Protein AF-A0A3D3JFL2-F1 (afdb_monomer)

Nearest PDB structures (foldseek):
  5o68-assembly2_F  TM=7.797E-01  e=2.000E-02  Pseudomonas sp. UK4
  4d65-assembly1_C  TM=6.257E-01  e=7.031E-01  Providencia stuartii
  5o79-assembly1_B  TM=5.802E-01  e=1.104E+00  Klebsiella pneumoniae
  6rd3-assembly1_B  TM=6.216E-01  e=1.492E+00  Klebsiella pneumoniae
  1nqf-assembly1_A  TM=4.470E-01  e=2.463E+00  Escherichia coli

Solvent-accessible surface area (backbone atoms only — not comparable to full-atom values): 8885 Å² total; per-residue (Å²): 112,51,79,48,65,64,92,67,90,72,72,37,68,49,95,89,46,98,61,68,61,40,44,34,42,32,46,67,51,77,50,78,49,75,49,98,85,34,37,36,43,37,42,34,44,33,41,38,47,45,37,67,31,76,34,89,87,81,46,81,38,55,28,39,31,34,42,39,40,37,38,36,45,33,40,45,65,97,50,41,35,39,36,42,35,43,39,40,36,44,40,76,42,59,44,68,82,51,92,92,54,64,51,58,21,40,25,51,24,36,31,34,40,34,38,40,41,37,37,58,76,55,100,53,37,26,43,35,40,36,42,32,39,46,80,43,65,35,75,51,80,81,46,79,47,74,48,74,52,75,44,70,66,73,84,83,73,96,81,75,90,130

Structure (mmCIF, N/CA/C/O backbone):
data_AF-A0A3D3JFL2-F1
#
_entry.id   AF-A0A3D3JFL2-F1
#
loop_
_atom_site.group_PDB
_atom_site.id
_atom_site.type_symbol
_atom_site.label_atom_id
_atom_site.label_alt_id
_atom_site.label_comp_id
_atom_site.label_asym_id
_atom_site.label_entity_id
_atom_site.label_seq_id
_atom_site.pdbx_PDB_ins_code
_atom_site.Cartn_x
_atom_site.Cartn_y
_atom_site.Cartn_z
_atom_site.occupancy
_atom_site.B_iso_or_equiv
_atom_site.auth_seq_id
_atom_site.auth_comp_id
_atom_site.auth_asym_id
_atom_site.auth_atom_id
_atom_site.pdbx_PDB_model_num
ATOM 1 N N . GLY A 1 1 ? -13.543 -11.259 -5.347 1.00 63.06 1 GLY A N 1
ATOM 2 C CA . GLY A 1 1 ? -13.642 -11.176 -3.881 1.00 63.06 1 GLY A CA 1
ATOM 3 C C . GLY A 1 1 ? -12.671 -12.153 -3.267 1.00 63.06 1 GLY A C 1
ATOM 4 O O . GLY A 1 1 ? -12.261 -13.081 -3.958 1.00 63.06 1 GLY A O 1
ATOM 5 N N . VAL A 1 2 ? -12.288 -11.930 -2.018 1.00 77.25 2 VAL A N 1
ATOM 6 C CA . VAL A 1 2 ? -11.384 -12.802 -1.256 1.00 77.25 2 VAL A CA 1
ATOM 7 C C . VAL A 1 2 ? -12.095 -13.223 0.028 1.00 77.25 2 VAL A C 1
ATOM 9 O O . VAL A 1 2 ? -12.811 -12.425 0.623 1.00 77.25 2 VAL A O 1
ATOM 12 N N . TYR A 1 3 ? -11.915 -14.476 0.433 1.00 81.56 3 TYR A N 1
ATOM 13 C CA . TYR A 1 3 ? -12.345 -15.001 1.726 1.00 81.56 3 TYR A CA 1
ATOM 14 C C . TYR A 1 3 ? -11.105 -15.523 2.448 1.00 81.56 3 TYR A C 1
ATOM 16 O O . TYR A 1 3 ? -10.322 -16.265 1.850 1.00 81.56 3 TYR A O 1
ATOM 24 N N . SER A 1 4 ? -10.918 -15.150 3.710 1.00 79.12 4 SER A N 1
ATOM 25 C CA . SER A 1 4 ? -9.818 -15.646 4.538 1.00 79.12 4 SER A CA 1
ATOM 26 C C . SER A 1 4 ? -10.327 -16.067 5.906 1.00 79.12 4 SER A C 1
ATOM 28 O O . SER A 1 4 ? -11.103 -15.341 6.520 1.00 79.12 4 SER A O 1
ATOM 30 N N . THR A 1 5 ? -9.845 -17.200 6.406 1.00 75.81 5 THR A N 1
ATOM 31 C CA . THR A 1 5 ? -10.156 -17.712 7.744 1.00 75.81 5 THR A CA 1
ATOM 32 C C . THR A 1 5 ? -8.878 -18.280 8.370 1.00 75.81 5 THR A C 1
ATOM 34 O O . THR A 1 5 ? -8.036 -18.807 7.631 1.00 75.81 5 THR A O 1
ATOM 37 N N . PRO A 1 6 ? -8.660 -18.125 9.686 1.00 75.56 6 PRO A N 1
ATOM 38 C CA . PRO A 1 6 ? -7.481 -18.672 10.349 1.00 75.56 6 PRO A CA 1
ATOM 39 C C . PRO A 1 6 ? -7.445 -20.206 10.254 1.00 75.56 6 PRO A C 1
ATOM 41 O O . PRO A 1 6 ? -8.452 -20.875 10.450 1.00 75.56 6 PRO A O 1
ATOM 44 N N . MET A 1 7 ? -6.263 -20.763 9.972 1.00 78.19 7 MET A N 1
ATOM 45 C CA . MET A 1 7 ? -6.001 -22.216 9.957 1.00 78.19 7 MET A CA 1
ATOM 46 C C . MET A 1 7 ? -5.173 -22.683 11.169 1.00 78.19 7 MET A C 1
ATOM 48 O O . MET A 1 7 ? -4.683 -23.808 11.193 1.00 78.19 7 MET A O 1
ATOM 52 N N . SER A 1 8 ? -4.948 -21.792 12.137 1.00 74.88 8 SER A N 1
ATOM 53 C CA . SER A 1 8 ? -4.096 -21.996 13.309 1.00 74.88 8 SER A CA 1
ATOM 54 C C . SER A 1 8 ? -4.736 -21.353 14.537 1.00 74.88 8 SER A C 1
ATOM 56 O O . SER A 1 8 ? -5.439 -20.347 14.413 1.00 74.88 8 SER A O 1
ATOM 58 N N . ASP A 1 9 ? -4.424 -21.904 15.707 1.00 66.50 9 ASP A N 1
ATOM 59 C CA . ASP A 1 9 ? -4.969 -21.510 17.009 1.00 66.50 9 ASP A CA 1
ATOM 60 C C . ASP A 1 9 ? -4.077 -20.497 17.753 1.00 66.50 9 ASP A C 1
ATOM 62 O O . ASP A 1 9 ? -4.154 -20.367 18.973 1.00 66.50 9 ASP A O 1
ATOM 66 N N . TYR A 1 10 ? -3.182 -19.789 17.051 1.00 65.31 10 TYR A N 1
ATOM 67 C CA . TYR A 1 10 ? -2.362 -18.756 17.692 1.00 65.31 10 TYR A CA 1
ATOM 68 C C . TYR A 1 10 ? -3.223 -17.537 18.069 1.00 65.31 10 TYR A C 1
ATOM 70 O O . TYR A 1 10 ? -4.021 -17.072 17.258 1.00 65.31 10 TYR A O 1
ATOM 78 N N . VAL A 1 11 ? -2.997 -16.984 19.264 1.00 62.34 11 VAL A N 1
ATOM 79 C CA . VAL A 1 11 ? -3.815 -15.895 19.810 1.00 62.34 11 VAL A CA 1
ATOM 80 C C . VAL A 1 11 ? -3.230 -14.508 19.480 1.00 62.34 11 VAL A C 1
ATOM 82 O O . VAL A 1 11 ? -2.071 -14.227 19.812 1.00 62.34 11 VAL A O 1
ATOM 85 N N . PRO A 1 12 ? -3.994 -13.600 18.839 1.00 63.72 12 PRO A N 1
ATOM 86 C CA . PRO A 1 12 ? -3.544 -12.271 18.432 1.00 63.72 12 PRO A CA 1
ATOM 87 C C . PRO A 1 12 ? -3.652 -11.252 19.582 1.00 63.72 12 PRO A C 1
ATOM 89 O O . PRO A 1 12 ? -4.351 -10.253 19.455 1.00 63.72 12 PRO A O 1
ATOM 92 N N . ASP A 1 13 ? -2.966 -11.465 20.709 1.00 60.56 13 ASP A N 1
ATOM 93 C CA . ASP A 1 13 ? -3.078 -10.548 21.869 1.00 60.56 13 ASP A CA 1
ATOM 94 C C . ASP A 1 13 ? -2.141 -9.322 21.783 1.00 60.56 13 ASP A C 1
ATOM 96 O O . ASP A 1 13 ? -2.201 -8.411 22.609 1.00 60.56 13 ASP A O 1
ATOM 100 N N . LEU A 1 14 ? -1.256 -9.258 20.777 1.00 64.94 14 LEU A N 1
ATOM 101 C CA . LEU A 1 14 ? -0.267 -8.183 20.641 1.00 64.94 14 LEU A CA 1
ATOM 102 C C . LEU A 1 14 ? -0.192 -7.598 19.217 1.00 64.94 14 LEU A C 1
ATOM 104 O O . LEU A 1 14 ? -0.384 -8.322 18.237 1.00 64.94 14 LEU A O 1
ATOM 108 N N . PRO A 1 15 ? 0.208 -6.314 19.073 1.00 58.78 15 PRO A N 1
ATOM 109 C CA . PRO A 1 15 ? 0.463 -5.688 17.769 1.00 58.78 15 PRO A CA 1
ATOM 110 C C . PRO A 1 15 ? 1.575 -6.356 16.942 1.00 58.78 15 PRO A C 1
ATOM 112 O O . PRO A 1 15 ? 1.714 -6.069 15.757 1.00 58.78 15 PRO A O 1
ATOM 115 N N . VAL A 1 16 ? 2.392 -7.217 17.559 1.00 65.12 16 VAL A N 1
ATOM 116 C CA . VAL A 1 16 ? 3.511 -7.931 16.917 1.00 65.12 16 VAL A CA 1
ATOM 117 C C . VAL A 1 16 ? 3.078 -9.346 16.544 1.00 65.12 16 VAL A C 1
ATOM 119 O O . VAL A 1 16 ? 3.676 -10.336 16.958 1.00 65.12 16 VAL A O 1
ATOM 122 N N . THR A 1 17 ? 1.986 -9.454 15.798 1.00 65.50 17 THR A N 1
ATOM 123 C CA . THR A 1 17 ? 1.448 -10.742 15.370 1.00 65.50 17 THR A CA 1
ATOM 124 C C . THR A 1 17 ? 1.291 -10.783 13.848 1.00 65.50 17 THR A C 1
ATOM 126 O O . THR A 1 17 ? 1.137 -9.751 13.199 1.00 65.50 17 THR A O 1
ATOM 129 N N . ILE A 1 18 ? 1.445 -11.971 13.247 1.00 61.44 18 ILE A N 1
ATOM 130 C CA . ILE A 1 18 ? 1.550 -12.138 11.778 1.00 61.44 18 ILE A CA 1
ATOM 131 C C . ILE A 1 18 ? 0.168 -12.030 11.098 1.00 61.44 18 ILE A C 1
ATOM 133 O O . ILE A 1 18 ? 0.074 -11.827 9.889 1.00 61.44 18 ILE A O 1
ATOM 137 N N . GLY A 1 19 ? -0.914 -12.118 11.874 1.00 63.28 19 GLY A N 1
ATOM 138 C CA . GLY A 1 19 ? -2.287 -11.928 11.419 1.00 63.28 19 GLY A CA 1
ATOM 139 C C . GLY A 1 19 ? -3.165 -11.373 12.537 1.00 63.28 19 GLY A C 1
ATOM 140 O O . GLY A 1 19 ? -2.672 -10.991 13.588 1.00 63.28 19 GLY A O 1
ATOM 141 N N . HIS A 1 20 ? -4.476 -11.298 12.315 1.00 66.44 20 HIS A N 1
ATOM 142 C CA . HIS A 1 20 ? -5.428 -10.869 13.352 1.00 66.44 20 HIS A CA 1
ATOM 143 C C . HIS A 1 20 ? -6.338 -12.018 13.832 1.00 66.44 20 HIS A C 1
ATOM 145 O O . HIS A 1 20 ? -7.248 -11.769 14.606 1.00 66.44 20 HIS A O 1
ATOM 151 N N . GLN A 1 21 ? -6.132 -13.256 13.350 1.00 73.56 21 GLN A N 1
ATOM 152 C CA . GLN A 1 21 ? -7.008 -14.425 13.581 1.00 73.56 21 GLN A CA 1
ATOM 153 C C . GLN A 1 21 ? -8.495 -14.179 13.236 1.00 73.56 21 GLN A C 1
ATOM 155 O O . GLN A 1 21 ? -9.391 -14.852 13.731 1.00 73.56 21 GLN A O 1
ATOM 160 N N . VAL A 1 22 ? -8.766 -13.222 12.346 1.00 73.62 22 VAL A N 1
ATOM 161 C CA . VAL A 1 22 ? -10.123 -12.841 11.940 1.00 73.62 22 VAL A CA 1
ATOM 162 C C . VAL A 1 22 ? -10.537 -13.611 10.689 1.00 73.62 22 VAL A C 1
ATOM 164 O O . VAL A 1 22 ? -9.765 -13.705 9.731 1.00 73.62 22 VAL A O 1
ATOM 167 N N . THR A 1 23 ? -11.784 -14.087 10.654 1.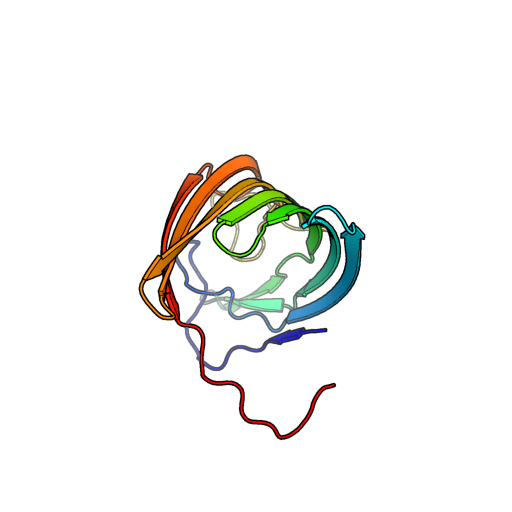00 80.94 23 THR A N 1
ATOM 168 C CA . THR A 1 23 ? -12.428 -14.435 9.380 1.00 80.94 23 THR A CA 1
ATOM 169 C C . THR A 1 23 ? -12.866 -13.152 8.678 1.00 80.94 23 THR A C 1
ATOM 171 O O . THR A 1 23 ? -13.603 -12.348 9.251 1.00 80.94 23 THR A O 1
ATOM 174 N N . ALA A 1 24 ? -12.399 -12.947 7.449 1.00 82.62 24 ALA A N 1
ATOM 175 C CA . ALA A 1 24 ? -12.623 -11.723 6.692 1.00 82.62 24 ALA A CA 1
ATOM 176 C C . ALA A 1 24 ? -13.110 -12.014 5.270 1.00 82.62 24 ALA A C 1
ATOM 178 O O . ALA A 1 24 ? -12.735 -13.014 4.649 1.00 82.62 24 ALA A O 1
ATOM 179 N N . VAL A 1 25 ? -13.934 -11.105 4.756 1.00 84.56 25 VAL A N 1
ATOM 180 C CA . VAL A 1 25 ? -14.457 -11.122 3.389 1.00 84.56 25 VAL A CA 1
ATOM 181 C C . VAL A 1 25 ? -14.128 -9.799 2.729 1.00 84.56 25 VAL A C 1
ATOM 183 O O . VAL A 1 25 ? -14.411 -8.734 3.271 1.00 84.56 25 VAL A O 1
ATOM 186 N N . GLU A 1 26 ? -13.561 -9.863 1.533 1.00 89.31 26 GLU A N 1
ATOM 187 C CA . GLU A 1 26 ? -13.192 -8.686 0.767 1.00 89.31 26 GLU A CA 1
ATOM 188 C C . GLU A 1 26 ? -13.905 -8.640 -0.586 1.00 89.31 26 GLU A C 1
ATOM 190 O O . GLU A 1 26 ? -13.826 -9.572 -1.398 1.00 89.31 26 GLU A O 1
ATOM 195 N N . GLY A 1 27 ? -14.556 -7.514 -0.865 1.00 90.12 27 GLY A N 1
ATOM 196 C CA . GLY A 1 27 ? -15.054 -7.149 -2.188 1.00 90.12 27 GLY A CA 1
ATOM 197 C C . GLY A 1 27 ? -14.224 -6.006 -2.765 1.00 90.12 27 GLY A C 1
ATOM 198 O O . GLY A 1 27 ? -14.005 -5.014 -2.080 1.00 90.12 27 GLY A O 1
ATOM 199 N N . ARG A 1 28 ? -13.781 -6.116 -4.024 1.00 94.56 28 ARG A N 1
ATOM 200 C CA . ARG A 1 28 ? -13.025 -5.055 -4.710 1.00 94.56 28 ARG A CA 1
ATOM 201 C C . ARG A 1 28 ? -13.451 -4.893 -6.162 1.00 94.56 28 ARG A C 1
ATOM 203 O O . ARG A 1 28 ? -13.754 -5.881 -6.831 1.00 94.56 28 ARG A O 1
ATOM 210 N N . VAL A 1 29 ? -13.420 -3.653 -6.634 1.00 93.88 29 VAL A N 1
ATOM 211 C CA . VAL A 1 29 ? -13.598 -3.264 -8.036 1.00 93.88 29 VAL A CA 1
ATOM 212 C C . VAL A 1 29 ? -12.286 -2.674 -8.531 1.00 93.88 29 VAL A C 1
ATOM 214 O O . VAL A 1 29 ? -11.672 -1.872 -7.829 1.00 93.88 29 VAL A O 1
ATOM 217 N N . LEU A 1 30 ? -11.865 -3.073 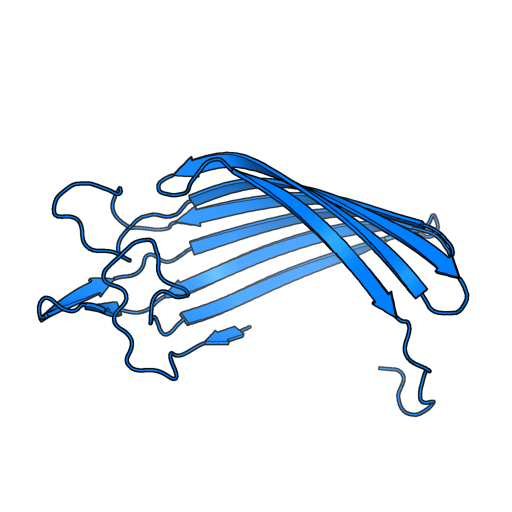-9.731 1.00 96.19 30 LEU A N 1
ATOM 218 C CA . LEU A 1 30 ? -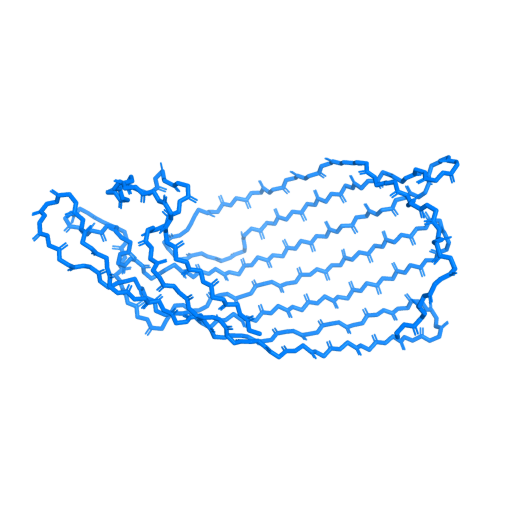10.631 -2.619 -10.364 1.00 96.19 30 LEU A CA 1
ATOM 219 C C . LEU A 1 30 ? -10.929 -2.088 -11.763 1.00 96.19 30 LEU A C 1
ATOM 221 O O . LEU A 1 30 ? -11.628 -2.726 -12.548 1.00 96.19 30 LEU A O 1
ATOM 225 N N . LEU A 1 31 ? -10.362 -0.927 -12.066 1.00 96.75 31 LEU A N 1
ATOM 226 C CA . LEU A 1 31 ? -10.352 -0.311 -13.382 1.00 96.75 31 LEU A CA 1
ATOM 227 C C . LEU A 1 31 ? -8.904 -0.215 -13.851 1.00 96.75 31 LEU A C 1
ATOM 229 O O . LEU A 1 31 ? -8.039 0.257 -13.112 1.00 96.75 31 LEU A O 1
ATOM 233 N N . HIS A 1 32 ? -8.647 -0.658 -15.078 1.00 97.38 32 HIS A N 1
ATOM 234 C CA . HIS A 1 32 ? -7.327 -0.624 -15.690 1.00 97.38 32 HIS A CA 1
ATOM 235 C C . HIS A 1 32 ? -7.433 -0.077 -17.107 1.00 97.38 32 HIS A C 1
ATOM 237 O O . HIS A 1 32 ? -8.246 -0.546 -17.903 1.00 97.38 32 HIS A O 1
ATOM 243 N N . TYR A 1 33 ? -6.613 0.920 -17.409 1.00 97.31 33 TYR A N 1
ATOM 244 C CA . TYR A 1 33 ? -6.550 1.553 -18.714 1.00 97.31 33 TYR A CA 1
ATOM 245 C C . TYR A 1 33 ? -5.104 1.588 -19.192 1.00 97.31 33 TYR A C 1
ATOM 247 O O . TYR A 1 33 ? -4.222 2.007 -18.446 1.00 97.31 33 TYR A O 1
ATOM 255 N N . VAL A 1 34 ? -4.874 1.165 -20.433 1.00 97.00 34 VAL A N 1
ATOM 256 C CA . VAL A 1 34 ? -3.550 1.113 -21.062 1.00 97.00 34 VAL A CA 1
ATOM 257 C C . VAL A 1 34 ? -3.582 1.948 -22.330 1.00 97.00 34 VAL A C 1
ATOM 259 O O . VAL A 1 34 ? -4.508 1.838 -23.134 1.00 97.00 34 VAL A O 1
ATOM 262 N N . THR A 1 35 ? -2.569 2.784 -22.515 1.00 95.75 35 THR A N 1
ATOM 263 C CA . THR A 1 35 ? -2.373 3.555 -23.738 1.00 95.75 35 THR A CA 1
ATOM 264 C C . THR A 1 35 ? -1.465 2.803 -24.702 1.00 95.75 35 THR A C 1
ATOM 266 O O . THR A 1 35 ? -0.623 1.995 -24.314 1.00 95.75 35 THR A O 1
ATOM 269 N N . THR A 1 36 ? -1.557 3.140 -25.986 1.00 94.12 36 THR A N 1
ATOM 270 C CA . THR A 1 36 ? -0.629 2.639 -27.011 1.00 94.12 36 THR A CA 1
ATOM 271 C C . THR A 1 36 ? 0.817 3.098 -26.797 1.00 94.12 36 THR A C 1
ATOM 273 O O . THR A 1 36 ? 1.733 2.497 -27.345 1.00 94.12 36 THR A O 1
ATOM 276 N N . SER A 1 37 ? 1.039 4.141 -25.992 1.00 93.12 37 SER A N 1
ATOM 277 C CA . SER A 1 37 ? 2.362 4.675 -25.644 1.00 93.12 37 SER A CA 1
ATOM 278 C C . SER A 1 37 ? 3.047 3.956 -24.471 1.00 93.12 37 SER A C 1
ATOM 280 O O . SER A 1 37 ? 4.091 4.416 -24.008 1.00 93.12 37 SER A O 1
ATOM 282 N N . GLY A 1 38 ? 2.465 2.861 -23.969 1.00 92.75 38 GLY A N 1
ATOM 283 C CA . GLY A 1 38 ? 3.023 2.063 -22.871 1.00 92.75 38 GLY A CA 1
ATOM 284 C C . GLY A 1 38 ? 2.681 2.579 -21.471 1.00 92.75 38 GLY A C 1
ATOM 285 O O . GLY A 1 38 ? 3.124 2.000 -20.482 1.00 92.75 38 GLY A O 1
ATOM 286 N N . TRP A 1 39 ? 1.881 3.645 -21.357 1.00 97.75 39 TRP A N 1
ATOM 287 C CA . TRP A 1 39 ? 1.364 4.098 -20.066 1.00 97.75 39 TRP A CA 1
ATOM 288 C C . TRP A 1 39 ? 0.173 3.248 -19.640 1.00 97.75 39 TRP A C 1
ATOM 290 O O . TRP A 1 39 ? -0.656 2.852 -20.456 1.00 97.75 39 TRP A O 1
ATOM 300 N N . SER A 1 40 ? 0.044 3.020 -18.340 1.00 97.81 40 SER A N 1
ATOM 301 C CA . SER A 1 40 ? -1.138 2.413 -17.753 1.00 97.81 40 SER A CA 1
ATOM 302 C C . SER A 1 40 ? -1.558 3.121 -16.475 1.00 97.81 40 SER A C 1
ATOM 304 O O . SER A 1 40 ? -0.737 3.577 -15.679 1.00 97.81 40 SER A O 1
ATOM 306 N N . PHE A 1 41 ? -2.865 3.201 -16.278 1.00 98.19 41 PHE A N 1
ATOM 307 C CA . PHE A 1 41 ? -3.494 3.783 -15.106 1.00 98.19 41 PHE A CA 1
ATOM 308 C C . PHE A 1 41 ? -4.413 2.737 -14.502 1.00 98.19 41 PHE A C 1
ATOM 310 O O . PHE A 1 41 ? -5.226 2.124 -15.193 1.00 98.19 41 PHE A O 1
ATOM 317 N N . THR A 1 42 ? -4.258 2.502 -13.207 1.00 98.25 42 THR A N 1
ATOM 318 C CA . THR A 1 42 ? -5.057 1.531 -12.467 1.00 98.25 42 THR A CA 1
ATOM 319 C C . THR A 1 42 ? -5.660 2.209 -11.256 1.00 98.25 42 THR A C 1
ATOM 321 O O . THR A 1 42 ? -4.964 2.920 -10.535 1.00 98.25 42 THR A O 1
ATOM 324 N N . GLY A 1 43 ? -6.942 1.972 -11.026 1.00 97.62 43 GLY A N 1
ATOM 325 C CA . GLY A 1 43 ? -7.635 2.353 -9.806 1.00 97.62 43 GLY A CA 1
ATOM 326 C C . GLY A 1 43 ? -8.371 1.147 -9.249 1.00 97.62 43 GLY A C 1
ATOM 327 O O . GLY A 1 43 ? -8.966 0.377 -9.999 1.00 97.62 43 GLY A O 1
ATOM 328 N N . GLN A 1 44 ? -8.329 0.976 -7.939 1.00 96.62 44 GLN A N 1
ATOM 329 C CA . GLN A 1 44 ? -9.037 -0.068 -7.225 1.00 96.62 44 GLN A CA 1
ATOM 330 C C . GLN A 1 44 ? -9.680 0.527 -5.973 1.00 96.62 44 GLN A C 1
ATOM 332 O O . GLN A 1 44 ? -9.056 1.301 -5.251 1.00 96.62 44 GLN A O 1
ATOM 337 N N . GLY A 1 45 ? -10.922 0.139 -5.711 1.00 96.31 45 GLY A N 1
ATOM 338 C CA . GLY A 1 45 ? -11.616 0.411 -4.458 1.00 96.31 45 GLY A CA 1
ATOM 339 C C . GLY A 1 45 ? -12.178 -0.885 -3.892 1.00 96.31 45 GLY A C 1
ATOM 340 O O . GLY A 1 45 ? -12.668 -1.725 -4.652 1.00 96.31 45 GLY A O 1
ATOM 341 N N . GLY A 1 46 ? -12.099 -1.070 -2.580 1.00 95.06 46 GLY A N 1
ATOM 342 C CA . GLY A 1 46 ? -12.585 -2.277 -1.926 1.00 95.06 46 GLY A CA 1
ATOM 343 C C . GLY A 1 46 ? -13.105 -2.052 -0.515 1.00 95.06 46 GLY A C 1
ATOM 344 O O . GLY A 1 46 ? -12.809 -1.047 0.128 1.00 95.06 46 GLY A O 1
ATOM 345 N N . TYR A 1 47 ? -13.894 -3.018 -0.058 1.00 94.12 47 TYR A N 1
ATOM 346 C CA . TYR A 1 47 ? -14.402 -3.127 1.301 1.00 94.12 47 TYR A CA 1
ATOM 347 C C . TYR A 1 47 ? -13.956 -4.462 1.889 1.00 94.12 47 TYR A C 1
ATOM 349 O O . TYR A 1 47 ? -14.207 -5.517 1.298 1.00 94.12 47 TYR A O 1
ATOM 357 N N . LEU A 1 48 ? -13.314 -4.405 3.050 1.00 91.31 48 LEU A N 1
ATOM 358 C CA . LEU A 1 48 ? -12.904 -5.550 3.846 1.00 91.31 48 LEU A CA 1
ATOM 359 C C . LEU A 1 48 ? -13.799 -5.623 5.085 1.00 91.31 48 LEU A C 1
ATOM 361 O O . LEU A 1 48 ? -13.628 -4.840 6.021 1.00 91.31 48 LEU A O 1
ATOM 365 N N . GLY A 1 49 ? -14.731 -6.573 5.072 1.00 88.12 49 GLY A N 1
ATOM 366 C CA . GLY A 1 49 ? -15.535 -6.943 6.230 1.00 88.12 49 GLY A CA 1
ATOM 367 C C . GLY A 1 49 ? -14.766 -7.920 7.111 1.00 88.12 49 GLY A C 1
ATOM 368 O O . GLY A 1 49 ? -14.225 -8.913 6.613 1.00 88.12 49 GLY A O 1
ATOM 369 N N . ARG A 1 50 ? -14.690 -7.646 8.408 1.00 85.31 50 ARG A N 1
ATOM 370 C CA . ARG A 1 50 ? -13.926 -8.404 9.397 1.00 85.31 50 ARG A CA 1
ATOM 371 C C . ARG A 1 50 ? -14.845 -8.820 10.543 1.00 85.31 50 ARG A C 1
ATOM 373 O O . ARG A 1 50 ? -15.635 -8.031 11.043 1.00 85.31 50 ARG A O 1
ATOM 380 N N . GLY A 1 51 ? -14.767 -10.094 10.920 1.00 77.50 51 GLY A N 1
ATOM 381 C CA . GLY A 1 51 ? -15.544 -10.643 12.029 1.00 77.50 51 GLY A CA 1
ATOM 382 C C . GLY A 1 51 ? -14.930 -10.393 13.409 1.00 77.50 51 GLY A C 1
ATOM 383 O O . GLY A 1 51 ? -13.824 -9.865 13.551 1.00 77.50 51 GLY A O 1
ATOM 384 N N . THR A 1 52 ? -15.661 -10.841 14.423 1.00 79.94 52 THR A N 1
ATOM 385 C CA . THR A 1 52 ? -15.254 -10.863 15.831 1.00 79.94 52 THR A CA 1
ATOM 386 C C . THR A 1 52 ? -14.218 -11.959 16.097 1.00 79.94 52 THR A C 1
ATOM 388 O O . THR A 1 52 ? -14.281 -13.038 15.503 1.00 79.94 52 THR A O 1
ATOM 391 N N . VAL A 1 53 ? -13.270 -11.694 16.998 1.00 71.94 53 VAL A N 1
ATOM 392 C CA . VAL A 1 53 ? -12.248 -12.653 17.445 1.00 71.94 53 VAL A CA 1
ATOM 393 C C . VAL A 1 53 ? -12.214 -12.709 18.964 1.00 71.94 53 VAL A C 1
ATOM 395 O O . VAL A 1 53 ? -12.212 -11.672 19.624 1.00 71.94 53 VAL A O 1
ATOM 398 N N . THR A 1 54 ? -12.143 -13.917 19.515 1.00 71.00 54 THR A N 1
ATOM 399 C CA . THR A 1 54 ? -11.933 -14.134 20.948 1.00 71.00 54 THR A CA 1
ATOM 400 C C . THR A 1 54 ? -10.440 -14.041 21.267 1.00 71.00 54 THR A C 1
ATOM 402 O O . THR A 1 54 ? -9.634 -14.773 20.695 1.00 71.00 54 THR A O 1
ATOM 405 N N . VAL A 1 55 ? -10.058 -13.138 22.173 1.00 68.75 55 VAL A N 1
ATOM 406 C CA . VAL A 1 55 ? -8.659 -12.954 22.611 1.00 68.75 55 VAL A CA 1
ATOM 407 C C . VAL A 1 55 ? -8.370 -13.703 23.918 1.00 68.75 55 VAL A C 1
ATOM 409 O O . VAL A 1 55 ? -9.295 -14.066 24.645 1.00 68.75 55 V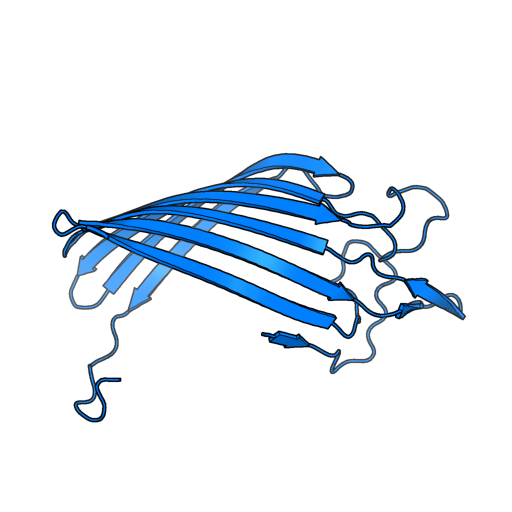AL A O 1
ATOM 412 N N . ASP A 1 56 ? -7.086 -13.878 24.261 1.00 57.34 56 ASP A N 1
ATOM 413 C CA . ASP A 1 56 ? -6.576 -14.720 25.372 1.00 57.34 56 ASP A CA 1
ATOM 414 C C . ASP A 1 56 ? -7.194 -14.419 26.751 1.00 57.34 56 ASP A C 1
ATOM 416 O O . ASP A 1 56 ? -7.175 -15.242 27.664 1.00 57.34 56 ASP A O 1
ATOM 420 N N . ARG A 1 57 ? -7.780 -13.231 26.918 1.00 61.47 57 ARG A N 1
ATOM 421 C CA . ARG A 1 57 ? -8.442 -12.803 28.158 1.00 61.47 57 ARG A CA 1
ATOM 422 C C . ARG A 1 57 ? -9.897 -13.274 28.278 1.00 61.47 57 ARG A C 1
ATOM 424 O O . ARG A 1 57 ? -10.554 -12.908 29.248 1.00 61.47 57 ARG A O 1
ATOM 431 N N . GLY A 1 58 ? -10.394 -14.064 27.322 1.00 65.25 58 GLY A N 1
ATOM 432 C CA . GLY A 1 58 ? -11.755 -14.610 27.313 1.00 65.25 58 GLY A CA 1
ATOM 433 C C . GLY A 1 58 ? -12.833 -13.605 26.901 1.00 65.25 58 GLY A C 1
ATOM 434 O O . GLY A 1 58 ? -13.995 -13.785 27.253 1.00 65.25 58 GLY A O 1
ATOM 435 N N . PHE A 1 59 ? -12.451 -12.540 26.189 1.00 68.94 59 PHE A N 1
ATOM 436 C CA . PHE A 1 59 ? -13.374 -11.528 25.677 1.00 68.94 59 PHE A CA 1
ATOM 437 C C . PHE A 1 59 ? -13.385 -11.531 24.151 1.00 68.94 59 PHE A C 1
ATOM 439 O O . PHE A 1 59 ? -12.354 -11.751 23.514 1.00 68.94 59 PHE A O 1
ATOM 446 N N . ASP A 1 60 ? -14.550 -11.229 23.591 1.00 78.44 60 ASP A N 1
ATOM 447 C CA . ASP A 1 60 ? -14.745 -11.052 22.160 1.00 78.44 60 ASP A CA 1
ATOM 448 C C . ASP A 1 60 ? -14.420 -9.616 21.747 1.00 78.44 60 ASP A C 1
ATOM 450 O O . ASP A 1 60 ? -14.810 -8.647 22.406 1.00 78.44 60 ASP A O 1
ATOM 454 N N . VAL A 1 61 ? -13.669 -9.483 20.657 1.00 79.25 61 VAL A N 1
ATOM 455 C CA . VAL A 1 61 ? -13.170 -8.211 20.147 1.00 79.25 61 VAL A CA 1
ATOM 456 C C . VAL A 1 61 ? -13.485 -8.099 18.662 1.00 79.25 61 VAL A C 1
ATOM 458 O O . VAL A 1 61 ? -13.064 -8.931 17.857 1.00 79.25 61 VAL A O 1
ATOM 461 N N . ASP A 1 62 ? -14.188 -7.033 18.287 1.00 83.56 62 ASP A N 1
ATOM 462 C CA . ASP A 1 62 ? -14.491 -6.744 16.888 1.00 83.56 62 ASP A CA 1
ATOM 463 C C . ASP A 1 62 ? -13.293 -6.099 16.194 1.00 83.56 62 ASP A C 1
ATOM 465 O O . ASP A 1 62 ? -12.833 -5.016 16.573 1.00 83.56 62 ASP A O 1
ATOM 469 N N . ALA A 1 63 ? -12.800 -6.753 15.143 1.00 85.00 63 ALA A N 1
ATOM 470 C CA . ALA A 1 63 ? -11.832 -6.154 14.242 1.00 85.00 63 ALA A CA 1
ATOM 471 C C . ALA A 1 63 ? -12.557 -5.172 13.303 1.00 85.00 63 ALA A C 1
ATOM 473 O O . ALA A 1 63 ? -13.472 -5.586 12.599 1.00 85.00 63 ALA A O 1
ATOM 474 N N . PRO A 1 64 ? -12.161 -3.888 13.231 1.00 88.75 64 PRO A N 1
ATOM 475 C CA . PRO A 1 64 ? -12.912 -2.897 12.460 1.00 88.75 64 PRO A CA 1
ATOM 476 C C . PRO A 1 64 ? -12.986 -3.203 10.970 1.00 88.75 64 PRO A C 1
ATOM 478 O O . PRO A 1 64 ? -11.973 -3.549 10.377 1.00 88.75 64 PRO A O 1
ATOM 481 N N . ASP A 1 65 ? -14.105 -2.958 10.307 1.00 92.75 65 ASP A N 1
ATOM 482 C CA . ASP A 1 65 ? -14.140 -3.024 8.842 1.00 92.75 65 ASP A CA 1
ATOM 483 C C . ASP A 1 65 ? -13.262 -1.932 8.209 1.00 92.75 65 ASP A C 1
ATOM 485 O O . ASP A 1 65 ? -12.932 -0.921 8.843 1.00 92.75 65 ASP A O 1
ATOM 489 N N . GLN A 1 66 ? -12.849 -2.128 6.956 1.00 93.50 66 GLN A N 1
ATOM 490 C CA . GLN A 1 66 ? -11.990 -1.181 6.241 1.00 93.50 66 GLN A CA 1
ATOM 491 C C . GLN A 1 66 ? -12.497 -0.907 4.82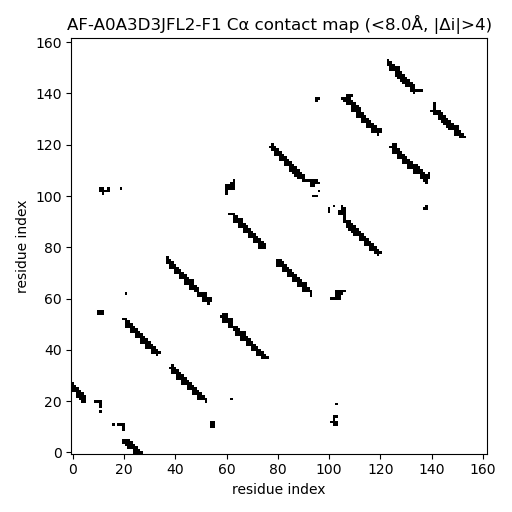8 1.00 93.50 66 GLN A C 1
ATOM 493 O O . GLN A 1 66 ? -12.888 -1.818 4.103 1.00 93.50 66 GLN A O 1
ATOM 498 N N . VAL A 1 67 ? -12.418 0.357 4.421 1.00 96.38 67 VAL A N 1
ATOM 499 C CA . VAL A 1 67 ? -12.497 0.762 3.016 1.00 96.38 67 VAL A CA 1
ATOM 500 C C . VAL A 1 67 ? -11.084 1.055 2.540 1.00 96.38 67 VAL A C 1
ATOM 502 O O . VAL A 1 67 ? -10.347 1.797 3.188 1.00 96.38 67 VAL A O 1
ATOM 505 N N . GLU A 1 68 ? -10.710 0.483 1.405 1.00 96.44 68 GLU A N 1
ATOM 506 C CA . GLU A 1 68 ? -9.416 0.704 0.774 1.00 96.44 68 GLU A CA 1
ATOM 507 C C . GLU A 1 68 ? -9.596 1.343 -0.599 1.00 96.44 68 GLU A C 1
ATOM 509 O O . GLU A 1 68 ? -10.438 0.933 -1.399 1.00 96.44 68 GLU A O 1
ATOM 514 N N . PHE A 1 69 ? -8.743 2.319 -0.881 1.00 97.00 69 PHE A N 1
ATOM 515 C CA . PHE A 1 69 ? -8.535 2.874 -2.202 1.00 97.00 69 PHE A CA 1
ATOM 516 C C . PHE A 1 69 ? -7.067 2.725 -2.595 1.00 97.00 69 PHE A C 1
ATOM 518 O O . PHE A 1 69 ? -6.164 3.019 -1.810 1.00 97.00 69 PHE A O 1
ATOM 525 N N . TRP A 1 70 ? -6.823 2.292 -3.825 1.00 97.38 70 TRP A N 1
ATOM 526 C CA . TRP A 1 70 ? -5.486 2.137 -4.372 1.00 97.38 70 TRP A CA 1
ATOM 527 C C . TRP A 1 70 ? -5.447 2.615 -5.816 1.00 97.38 70 TRP A C 1
ATOM 529 O O . TRP A 1 70 ? -6.285 2.239 -6.631 1.00 97.38 70 TRP A O 1
ATOM 539 N N . THR A 1 71 ? -4.455 3.426 -6.158 1.00 98.19 71 THR A N 1
ATOM 540 C CA . THR A 1 71 ? -4.240 3.893 -7.531 1.00 98.19 71 THR A CA 1
ATOM 541 C C . THR A 1 71 ? -2.792 3.765 -7.926 1.00 98.19 71 THR A C 1
ATOM 543 O O . THR A 1 71 ? -1.908 3.947 -7.093 1.00 98.19 71 THR A O 1
ATOM 546 N N . LYS A 1 72 ? -2.553 3.527 -9.212 1.00 98.31 72 LYS A N 1
ATOM 547 C CA . LYS A 1 72 ? -1.223 3.399 -9.791 1.00 98.31 72 LYS A CA 1
ATOM 548 C C . LYS A 1 72 ? -1.176 4.010 -11.180 1.00 98.31 72 LYS A C 1
ATOM 550 O O . LYS A 1 72 ? -2.031 3.711 -12.011 1.00 98.31 72 LYS A O 1
ATOM 555 N N . ALA A 1 73 ? -0.143 4.798 -11.434 1.00 98.50 73 ALA A N 1
ATOM 556 C CA . ALA A 1 73 ? 0.286 5.155 -12.777 1.00 98.50 73 ALA A CA 1
ATOM 557 C C . ALA A 1 73 ? 1.589 4.412 -13.063 1.00 98.50 73 ALA A C 1
ATOM 559 O O . ALA A 1 73 ? 2.502 4.420 -12.238 1.00 98.50 73 ALA A O 1
ATOM 560 N N . ALA A 1 74 ? 1.661 3.751 -14.208 1.00 98.12 74 ALA A N 1
ATOM 561 C CA . ALA A 1 74 ? 2.826 2.992 -14.615 1.00 98.12 74 ALA A CA 1
ATOM 562 C C . ALA A 1 74 ? 3.161 3.260 -16.077 1.00 98.12 74 ALA A C 1
ATOM 564 O O . ALA A 1 74 ? 2.295 3.621 -16.872 1.00 98.12 74 ALA A O 1
ATOM 565 N N . TRP A 1 75 ? 4.415 3.047 -16.429 1.00 98.31 75 TRP A N 1
ATOM 566 C CA . TRP A 1 75 ? 4.895 3.058 -17.799 1.00 98.31 75 TRP A CA 1
ATOM 567 C C . TRP A 1 75 ? 5.864 1.899 -17.988 1.00 98.31 75 TRP A C 1
ATOM 569 O O . TRP A 1 75 ? 6.616 1.572 -17.068 1.00 98.31 75 TRP A O 1
ATOM 579 N N . GLY A 1 76 ? 5.866 1.283 -19.163 1.00 96.06 76 GLY A N 1
ATOM 580 C CA . GLY A 1 76 ? 6.888 0.304 -19.495 1.00 96.06 76 GLY A CA 1
ATOM 581 C C . GLY A 1 76 ? 7.017 0.018 -20.982 1.00 96.06 76 GLY A C 1
ATOM 582 O O . GLY A 1 76 ? 6.117 0.302 -21.774 1.00 96.06 76 GLY A O 1
ATOM 583 N N . ASP A 1 77 ? 8.154 -0.570 -21.323 1.00 93.75 77 ASP A N 1
ATOM 584 C CA . ASP A 1 77 ? 8.519 -1.091 -22.633 1.00 93.75 77 ASP A CA 1
ATOM 585 C C . ASP A 1 77 ? 9.114 -2.512 -22.496 1.00 93.75 77 ASP A C 1
ATOM 587 O O . ASP A 1 77 ? 8.820 -3.228 -21.534 1.00 93.75 77 ASP A O 1
ATOM 591 N N . SER A 1 78 ? 9.896 -2.969 -23.480 1.00 88.88 78 SER A N 1
ATOM 592 C CA . SER A 1 78 ? 10.517 -4.300 -23.444 1.00 88.88 78 SER A CA 1
ATOM 593 C C . SER A 1 78 ? 11.567 -4.466 -22.344 1.00 88.88 78 SER A C 1
ATOM 595 O O . SER A 1 78 ? 11.788 -5.590 -21.886 1.00 88.88 78 SER A O 1
ATOM 597 N N . ASP A 1 79 ? 12.198 -3.370 -21.923 1.00 92.19 79 ASP A N 1
ATOM 598 C CA . ASP A 1 79 ? 13.392 -3.368 -21.082 1.00 92.19 79 ASP A CA 1
ATOM 599 C C . ASP A 1 79 ? 13.119 -2.775 -19.698 1.00 92.19 79 ASP A C 1
ATOM 601 O O . ASP A 1 79 ? 13.748 -3.174 -18.713 1.00 92.19 79 ASP A O 1
ATOM 605 N N . TRP A 1 80 ? 12.177 -1.840 -19.608 1.00 95.50 80 TRP A N 1
ATOM 606 C CA . TRP A 1 80 ? 11.866 -1.087 -18.405 1.00 95.50 80 TRP A CA 1
ATOM 607 C C . TRP A 1 80 ? 10.389 -1.147 -18.063 1.00 95.50 80 TRP A C 1
ATOM 609 O O . TRP A 1 80 ? 9.513 -1.090 -18.916 1.00 95.50 80 TRP A O 1
ATOM 619 N N . TYR A 1 81 ? 10.111 -1.175 -16.769 1.00 97.31 81 TYR A N 1
ATOM 620 C CA . TYR A 1 81 ? 8.801 -0.870 -16.222 1.00 97.31 81 TYR A CA 1
ATOM 621 C C . TYR A 1 81 ? 8.994 -0.025 -14.969 1.00 97.31 81 TYR A C 1
ATOM 623 O O . TYR A 1 81 ? 9.881 -0.287 -14.157 1.00 97.31 81 TYR A O 1
ATOM 631 N N . GLY A 1 82 ? 8.163 0.991 -14.804 1.00 98.06 82 GLY A N 1
ATOM 632 C CA . GLY A 1 82 ? 8.159 1.856 -13.641 1.00 98.06 82 GLY A CA 1
ATOM 633 C C . GLY A 1 82 ? 6.737 2.171 -13.222 1.00 98.06 82 GLY A C 1
ATOM 634 O O . GLY A 1 82 ? 5.867 2.362 -14.069 1.00 98.06 82 GLY A O 1
ATOM 635 N N . ASP A 1 83 ? 6.500 2.257 -11.920 1.00 98.38 83 ASP A N 1
ATOM 636 C CA . ASP A 1 83 ? 5.232 2.727 -11.389 1.00 98.38 83 ASP A CA 1
ATOM 637 C C . ASP A 1 83 ? 5.381 3.646 -10.187 1.00 98.38 83 ASP A C 1
ATOM 639 O O . ASP A 1 83 ? 6.386 3.631 -9.478 1.00 98.38 83 ASP A O 1
ATOM 643 N N . VAL A 1 84 ? 4.342 4.450 -9.983 1.00 98.50 84 VAL A N 1
ATOM 644 C CA . VAL A 1 84 ? 4.067 5.166 -8.743 1.00 98.50 84 VAL A CA 1
ATOM 645 C C . VAL A 1 84 ? 2.646 4.823 -8.333 1.00 98.50 84 VAL A C 1
ATOM 647 O O . VAL A 1 84 ? 1.723 4.851 -9.153 1.00 98.50 84 VAL A O 1
ATOM 650 N N . TRP A 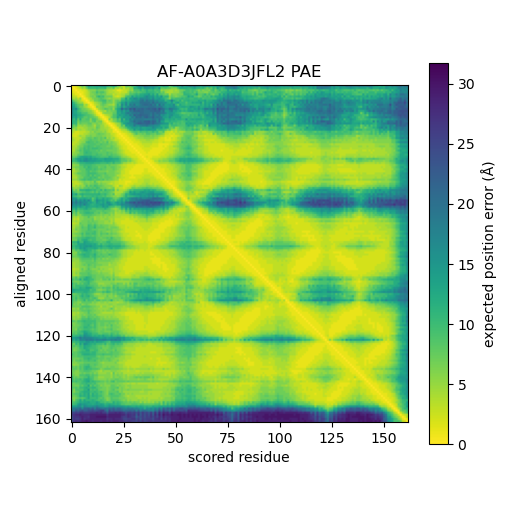1 85 ? 2.460 4.505 -7.060 1.00 98.38 85 TRP A N 1
ATOM 651 C CA . TRP A 1 85 ? 1.171 4.123 -6.510 1.00 98.38 85 TRP A CA 1
ATOM 652 C C . TRP A 1 85 ? 0.880 4.829 -5.192 1.00 98.38 85 TRP A C 1
ATOM 654 O O . TRP A 1 85 ? 1.779 5.190 -4.434 1.00 98.38 85 TRP A O 1
ATOM 664 N N . LEU A 1 86 ? -0.410 4.996 -4.924 1.00 98.38 86 LEU A N 1
ATOM 665 C CA . LEU A 1 86 ? -0.963 5.551 -3.699 1.00 98.38 86 LEU A CA 1
ATOM 666 C C . LEU A 1 86 ? -1.977 4.558 -3.134 1.00 98.38 86 LEU A C 1
ATOM 668 O O . LEU A 1 86 ? -2.811 4.037 -3.869 1.00 98.38 86 LEU A O 1
ATOM 672 N N . GLN A 1 87 ? -1.908 4.319 -1.832 1.00 98.06 87 GLN A N 1
ATOM 673 C CA . GLN A 1 87 ? -2.812 3.467 -1.073 1.00 98.06 87 GLN A CA 1
ATOM 674 C C . GLN A 1 87 ? -3.400 4.286 0.073 1.00 98.06 87 GLN A C 1
ATOM 676 O O . GLN A 1 87 ? -2.656 4.930 0.813 1.00 98.06 87 GLN A O 1
ATOM 681 N N . HIS A 1 88 ? -4.712 4.238 0.245 1.00 97.94 88 HIS A N 1
ATOM 682 C CA . HIS A 1 88 ? -5.420 4.887 1.336 1.00 97.94 88 HIS A CA 1
ATOM 683 C C . HIS A 1 88 ? -6.392 3.895 1.970 1.00 97.94 88 HIS A C 1
ATOM 685 O O . HIS A 1 88 ? -7.236 3.325 1.283 1.00 97.94 88 HIS A O 1
ATOM 691 N N . VAL A 1 89 ? -6.264 3.676 3.276 1.00 97.06 89 VAL A N 1
ATOM 692 C CA . VAL A 1 89 ? -7.098 2.745 4.042 1.00 97.06 89 VAL A CA 1
ATOM 693 C C . VAL A 1 89 ? -7.814 3.511 5.141 1.00 97.06 89 VAL A C 1
ATOM 695 O O . VAL A 1 89 ? -7.171 4.155 5.975 1.00 97.06 89 VAL A O 1
ATOM 698 N N . VAL A 1 90 ? -9.141 3.399 5.160 1.00 96.38 90 VAL A N 1
ATOM 699 C CA . VAL A 1 90 ? -10.032 4.059 6.115 1.00 96.38 90 VAL A CA 1
ATOM 700 C C . VAL A 1 90 ? -10.741 3.004 6.967 1.00 96.38 90 VAL A C 1
ATOM 702 O O . VAL A 1 90 ? -11.600 2.278 6.452 1.00 96.38 90 VAL A O 1
ATOM 705 N N . PRO A 1 91 ? -10.436 2.914 8.272 1.00 94.12 91 PRO A N 1
ATOM 706 C CA . PRO A 1 91 ? -11.187 2.062 9.181 1.00 94.12 91 PRO A CA 1
ATOM 707 C C . PRO A 1 91 ? -12.594 2.636 9.376 1.00 94.12 91 PRO A C 1
ATOM 709 O O . PRO A 1 91 ? -12.759 3.842 9.557 1.00 94.12 91 PRO A O 1
ATOM 712 N N . GLN A 1 92 ? -13.606 1.775 9.346 1.00 94.62 92 GLN A N 1
ATOM 713 C CA . GLN A 1 92 ? -15.013 2.165 9.503 1.00 94.62 92 GLN A CA 1
ATOM 714 C C . GLN A 1 92 ? -15.437 2.268 10.974 1.00 94.62 92 GLN A C 1
ATOM 716 O O . GLN A 1 92 ? -16.436 2.903 11.299 1.00 94.62 92 GLN A O 1
ATOM 721 N N . SER A 1 93 ? -14.664 1.665 11.876 1.00 91.38 93 SER A N 1
ATOM 722 C CA . SER A 1 93 ? -14.891 1.682 13.319 1.00 91.38 93 SER A CA 1
ATOM 723 C C . SER A 1 93 ? -13.566 1.495 14.071 1.00 91.38 93 SER A C 1
ATOM 725 O O . SER A 1 93 ? -12.483 1.585 13.483 1.00 91.38 93 SER A O 1
ATOM 727 N N . GLY A 1 94 ? -13.640 1.248 15.379 1.00 88.38 94 GLY A N 1
ATOM 728 C CA . GLY A 1 94 ? -12.498 0.836 16.186 1.00 88.38 94 GLY A CA 1
ATOM 729 C C . GLY A 1 94 ? -11.894 1.917 17.071 1.00 88.38 94 GLY A C 1
ATOM 730 O O . GLY A 1 94 ? -12.203 3.109 17.000 1.00 88.38 94 GLY A O 1
ATOM 731 N N . THR A 1 95 ? -10.994 1.462 17.928 1.00 89.50 95 THR A N 1
ATOM 732 C CA . THR A 1 95 ? -10.361 2.234 19.000 1.00 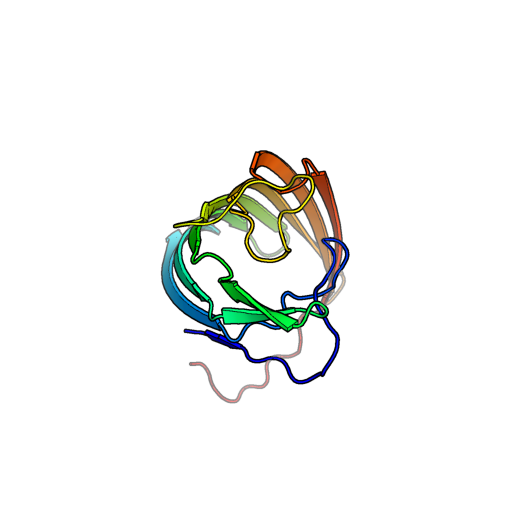89.50 95 THR A CA 1
ATOM 733 C C . THR A 1 95 ? -8.990 2.764 18.583 1.00 89.50 95 THR A C 1
ATOM 735 O O . THR A 1 95 ? -8.477 2.435 17.514 1.00 89.50 95 THR A O 1
ATOM 738 N N . ASN A 1 96 ? -8.361 3.585 19.422 1.00 89.50 96 ASN A N 1
ATOM 739 C CA . ASN A 1 96 ? -6.940 3.899 19.269 1.00 89.50 96 ASN A CA 1
ATOM 740 C C . ASN A 1 96 ? -6.094 3.005 20.175 1.00 89.50 96 ASN A C 1
ATOM 742 O O . ASN A 1 96 ? -6.545 2.621 21.252 1.00 89.50 96 ASN A O 1
ATOM 746 N N . ILE A 1 97 ? -4.880 2.676 19.729 1.00 85.44 97 ILE A N 1
ATOM 747 C CA . ILE A 1 97 ? -3.917 1.909 20.522 1.00 85.44 97 ILE A CA 1
ATOM 748 C C . ILE A 1 97 ? -3.635 2.685 21.811 1.00 85.44 97 ILE A C 1
ATOM 750 O O . ILE A 1 97 ? -3.287 3.866 21.771 1.00 85.44 97 ILE A O 1
ATOM 754 N N . GLY A 1 98 ? -3.783 2.017 22.952 1.00 84.50 98 GLY A N 1
ATOM 755 C CA . GLY A 1 98 ? -3.573 2.606 24.269 1.00 84.50 98 GLY A CA 1
ATOM 756 C C . GLY A 1 98 ? -3.701 1.576 25.396 1.00 84.50 98 GLY A C 1
ATOM 757 O O . GLY A 1 98 ? -4.095 0.434 25.146 1.00 84.50 98 GLY A O 1
ATOM 758 N N . PRO A 1 99 ? -3.362 1.949 26.643 1.00 81.25 99 PRO A N 1
ATOM 759 C CA . PRO A 1 99 ? -3.458 1.048 27.788 1.00 81.25 99 PRO A CA 1
ATOM 760 C C . PRO A 1 99 ? -4.880 0.504 27.976 1.00 81.25 99 PRO A C 1
ATOM 762 O O . PRO A 1 99 ? -5.841 1.268 27.987 1.00 81.25 99 PRO A O 1
ATOM 765 N N . GLY A 1 100 ? -5.013 -0.816 28.136 1.00 79.00 100 GLY A N 1
ATOM 766 C CA . GLY A 1 100 ? -6.304 -1.477 28.372 1.00 79.00 100 GLY A CA 1
ATOM 767 C C . GLY A 1 100 ? -7.184 -1.671 27.131 1.00 79.00 100 GLY A C 1
ATOM 768 O O . GLY A 1 100 ? -8.258 -2.253 27.251 1.00 79.00 100 GLY A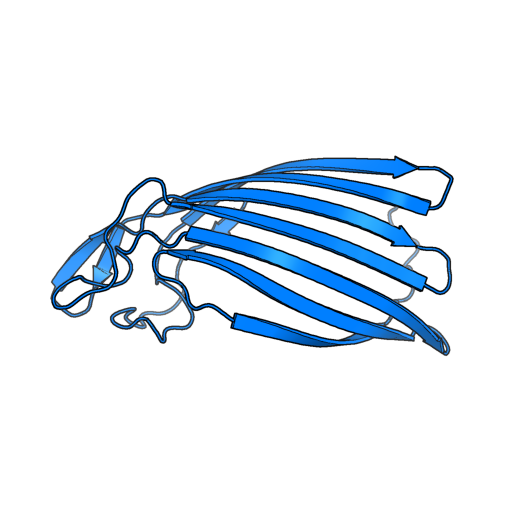 O 1
ATOM 769 N N . VAL A 1 101 ? -6.740 -1.233 25.950 1.00 81.38 101 VAL A N 1
ATOM 770 C CA . VAL A 1 101 ? -7.453 -1.450 24.687 1.00 81.38 101 VAL A CA 1
ATOM 771 C C . VAL A 1 101 ? -6.983 -2.764 24.053 1.00 81.38 101 VAL A C 1
ATOM 773 O O . VAL A 1 101 ? -5.787 -2.897 23.787 1.00 81.38 101 VAL A O 1
ATOM 776 N N . PRO A 1 102 ? -7.880 -3.731 23.787 1.00 77.88 102 PRO A N 1
ATOM 777 C CA . PRO A 1 102 ? -7.486 -5.004 23.201 1.00 77.88 102 PRO A CA 1
ATOM 778 C C . PRO A 1 102 ? -7.171 -4.860 21.708 1.00 77.88 102 PRO A C 1
ATOM 780 O O . PRO A 1 102 ? -7.898 -4.202 20.956 1.00 77.88 102 PRO A O 1
ATOM 783 N N . PHE A 1 103 ? -6.109 -5.516 21.257 1.00 75.94 103 PHE A N 1
ATOM 784 C CA . PHE A 1 103 ? -5.888 -5.779 19.836 1.00 75.94 103 PHE A CA 1
ATOM 785 C C . PHE A 1 103 ? -6.765 -6.979 19.421 1.00 75.94 103 PHE A C 1
ATOM 787 O O . PHE A 1 103 ? -6.944 -7.860 20.256 1.00 75.94 103 PHE A O 1
ATOM 794 N N . PRO A 1 104 ? -7.352 -7.048 18.207 1.00 80.88 104 PRO A N 1
ATOM 795 C CA . PRO A 1 104 ? -7.235 -6.152 17.052 1.00 80.88 104 PRO A CA 1
ATOM 796 C C . PRO A 1 104 ? -8.378 -5.116 16.915 1.00 80.88 104 PRO A C 1
ATOM 798 O O . PRO A 1 104 ? -8.754 -4.773 15.795 1.00 80.88 104 PRO A O 1
ATOM 801 N N . SER A 1 105 ? -8.919 -4.557 18.012 1.00 83.25 105 SER A N 1
ATOM 802 C CA . SER A 1 105 ? -10.026 -3.568 17.943 1.00 83.25 105 SER A CA 1
ATOM 803 C C . SER A 1 105 ? -9.653 -2.211 17.337 1.00 83.25 105 SER A C 1
ATOM 805 O O . SER A 1 105 ? -10.493 -1.317 17.200 1.00 83.25 105 SER A O 1
ATOM 807 N N . ASN A 1 106 ? -8.374 -1.999 17.035 1.00 87.81 106 ASN A N 1
ATOM 808 C CA . ASN A 1 106 ? -7.873 -0.679 16.707 1.00 87.81 106 ASN A CA 1
ATOM 809 C C . ASN A 1 106 ? -8.232 -0.274 15.276 1.00 87.81 106 ASN A C 1
ATOM 811 O O . ASN A 1 106 ? -8.071 -1.030 14.317 1.00 87.81 106 ASN A O 1
ATOM 815 N N . ALA A 1 107 ? -8.645 0.979 15.131 1.00 91.69 107 ALA A N 1
ATOM 816 C CA . ALA A 1 107 ? -8.934 1.625 13.865 1.00 91.69 107 ALA A CA 1
ATOM 817 C C . ALA A 1 107 ? -7.631 1.875 13.089 1.00 91.69 107 ALA A C 1
ATOM 819 O O . ALA A 1 107 ? -7.050 2.959 13.168 1.00 91.69 107 ALA A O 1
ATOM 820 N N . GLN A 1 108 ? -7.142 0.858 12.384 1.00 91.88 108 GLN A N 1
ATOM 821 C CA . GLN A 1 108 ? -5.943 0.948 11.554 1.00 91.88 108 GLN A CA 1
ATOM 822 C C . GLN A 1 108 ? -6.275 1.647 10.234 1.00 91.88 108 GLN A C 1
ATOM 824 O O . GLN A 1 108 ? -7.026 1.107 9.419 1.00 91.88 108 GLN A O 1
ATOM 829 N N . GLY A 1 109 ? -5.709 2.835 10.034 1.00 94.88 109 GLY A N 1
ATOM 830 C CA . GLY A 1 109 ? -5.850 3.625 8.813 1.00 94.88 109 GLY A CA 1
ATOM 831 C C . GLY A 1 109 ? -4.533 4.262 8.412 1.00 94.88 109 GLY A C 1
ATOM 832 O O . GLY A 1 109 ? -3.699 4.553 9.269 1.00 94.88 109 GLY A O 1
ATOM 833 N N . PHE A 1 110 ? -4.311 4.442 7.115 1.00 97.25 110 PHE A N 1
ATOM 834 C CA . PHE A 1 110 ? -3.083 5.061 6.625 1.00 97.25 110 PHE A CA 1
ATOM 835 C C . PHE A 1 110 ? -3.210 5.556 5.187 1.00 97.25 110 PHE A C 1
ATOM 837 O O . PHE A 1 110 ? -3.991 5.029 4.397 1.00 97.25 110 PHE A O 1
ATOM 844 N N . THR A 1 111 ? -2.344 6.503 4.835 1.00 98.12 111 THR A N 1
ATOM 845 C CA . THR A 1 111 ? -2.012 6.850 3.453 1.00 98.12 111 THR A CA 1
ATOM 846 C C . THR A 1 111 ? -0.567 6.464 3.185 1.00 98.12 111 THR A C 1
ATOM 848 O O . THR A 1 111 ? 0.331 6.830 3.944 1.00 98.12 111 THR A O 1
ATOM 851 N N . ARG A 1 112 ? -0.312 5.729 2.106 1.00 97.94 112 ARG A N 1
ATOM 852 C CA . ARG A 1 112 ? 1.027 5.303 1.694 1.00 97.94 112 ARG A CA 1
ATOM 853 C C . ARG A 1 112 ? 1.242 5.613 0.226 1.00 97.94 112 ARG A C 1
ATOM 855 O O . ARG A 1 112 ? 0.361 5.364 -0.587 1.00 97.94 112 ARG A O 1
ATOM 862 N N . ILE A 1 113 ? 2.430 6.098 -0.098 1.00 98.44 113 ILE A N 1
ATOM 863 C CA . ILE A 1 113 ? 2.890 6.268 -1.473 1.00 98.44 113 ILE A CA 1
ATOM 864 C C . ILE A 1 113 ? 4.104 5.378 -1.704 1.00 98.44 113 ILE A C 1
ATOM 866 O O . ILE A 1 113 ? 4.904 5.167 -0.789 1.00 98.44 113 ILE A O 1
ATOM 870 N N . GLY A 1 114 ? 4.255 4.861 -2.911 1.00 98.31 114 GLY A N 1
ATOM 871 C CA . GLY A 1 114 ? 5.441 4.115 -3.288 1.00 98.31 114 GLY A CA 1
ATOM 872 C C . GLY A 1 114 ? 5.696 4.140 -4.777 1.00 98.31 114 GLY A C 1
ATOM 873 O O . GLY A 1 114 ? 4.885 4.634 -5.558 1.00 98.31 114 GLY A O 1
ATOM 874 N N . ALA A 1 115 ? 6.855 3.620 -5.145 1.00 98.50 115 ALA A N 1
ATOM 875 C CA . ALA A 1 115 ? 7.283 3.484 -6.517 1.00 98.50 115 ALA A CA 1
ATOM 876 C C . ALA A 1 115 ? 8.045 2.176 -6.702 1.00 98.50 115 ALA A C 1
ATOM 878 O O . ALA A 1 115 ? 8.750 1.721 -5.794 1.00 98.50 115 ALA A O 1
ATOM 879 N N . THR A 1 116 ? 7.925 1.607 -7.892 1.00 98.31 116 THR A N 1
ATOM 880 C CA . THR A 1 116 ? 8.612 0.379 -8.290 1.00 98.31 116 THR A CA 1
ATOM 881 C C . THR A 1 116 ? 9.323 0.615 -9.608 1.00 98.31 116 THR A C 1
ATOM 883 O O . THR A 1 116 ? 8.784 1.270 -10.494 1.00 98.31 116 THR A O 1
ATOM 886 N N . VAL A 1 117 ? 10.515 0.049 -9.762 1.00 98.25 117 VAL A N 1
ATOM 887 C CA . VAL A 1 117 ? 11.202 -0.063 -11.045 1.00 98.25 117 VAL A CA 1
ATOM 888 C C . VAL A 1 117 ? 11.573 -1.516 -11.286 1.00 98.25 117 VAL A C 1
ATOM 890 O O . VAL A 1 117 ? 12.052 -2.217 -10.393 1.00 98.25 117 VAL A O 1
ATOM 893 N N . VAL A 1 118 ? 11.343 -1.970 -12.506 1.00 97.81 118 VAL A N 1
ATOM 894 C CA . VAL A 1 118 ? 11.762 -3.270 -13.006 1.00 97.81 118 VAL A CA 1
ATOM 895 C C . VAL A 1 118 ? 12.620 -3.023 -14.231 1.00 97.81 118 VAL A C 1
ATOM 897 O O . VAL A 1 118 ? 12.257 -2.238 -15.106 1.00 97.81 118 VAL A O 1
ATOM 900 N N . ARG A 1 119 ? 13.759 -3.704 -14.290 1.00 96.94 119 ARG A N 1
ATOM 901 C CA . ARG A 1 119 ? 14.660 -3.650 -15.432 1.00 96.94 119 ARG A CA 1
ATOM 902 C C . ARG A 1 119 ? 14.983 -5.051 -15.906 1.00 96.94 119 ARG A C 1
ATOM 904 O O . ARG A 1 119 ? 15.436 -5.877 -15.111 1.00 96.94 119 ARG A O 1
ATOM 911 N N . HIS A 1 120 ? 14.804 -5.294 -17.193 1.00 95.69 120 HIS A N 1
ATOM 912 C CA . HIS A 1 120 ? 15.341 -6.467 -17.853 1.00 95.69 120 HIS A CA 1
ATOM 913 C C . HIS A 1 120 ? 16.876 -6.433 -17.835 1.00 95.69 120 HIS A C 1
ATOM 915 O O . HIS A 1 120 ? 17.481 -5.405 -18.145 1.00 95.69 120 HIS A O 1
ATOM 921 N N . VAL A 1 121 ? 17.523 -7.531 -17.436 1.00 93.25 121 VAL A N 1
ATOM 922 C CA . VAL A 1 121 ? 18.990 -7.562 -17.293 1.00 93.25 121 VAL A CA 1
ATOM 923 C C . VAL A 1 121 ? 19.631 -8.536 -18.271 1.00 93.25 121 VAL A C 1
ATOM 925 O O . VAL A 1 121 ? 20.533 -8.141 -19.005 1.00 93.25 121 VAL A O 1
ATOM 928 N N . PHE A 1 122 ? 19.197 -9.796 -18.283 1.00 90.88 122 PHE A N 1
ATOM 929 C CA . PHE A 1 122 ? 19.699 -10.805 -19.217 1.00 90.88 122 PHE A CA 1
ATOM 930 C C . PHE A 1 122 ? 18.722 -11.975 -19.352 1.00 90.88 122 PHE A C 1
ATOM 932 O O . PHE A 1 122 ? 18.048 -12.342 -18.391 1.00 90.88 122 PHE A O 1
ATOM 939 N N . ALA A 1 123 ? 18.715 -12.613 -20.524 1.00 88.81 123 ALA A N 1
ATOM 940 C CA . ALA A 1 123 ? 17.889 -13.783 -20.835 1.00 88.81 123 ALA A CA 1
ATOM 941 C C . ALA A 1 123 ? 16.399 -13.557 -20.518 1.00 88.81 123 ALA A C 1
ATOM 943 O O . ALA A 1 123 ? 15.755 -12.746 -21.167 1.00 88.81 123 ALA A O 1
ATOM 944 N N . ASP A 1 124 ? 15.866 -14.248 -19.514 1.00 90.88 124 ASP A N 1
ATOM 945 C CA . ASP A 1 124 ? 14.490 -14.107 -19.029 1.00 90.88 124 ASP A CA 1
ATOM 946 C C . ASP A 1 124 ? 14.445 -13.529 -17.607 1.00 90.88 124 ASP A C 1
ATOM 948 O O . ASP A 1 124 ? 13.459 -13.692 -16.891 1.00 90.88 124 ASP A O 1
ATOM 952 N N . TRP A 1 125 ? 15.527 -12.878 -17.172 1.00 94.94 125 TRP A N 1
ATOM 953 C CA . TRP A 1 125 ? 15.673 -12.310 -15.837 1.00 94.94 125 TRP A CA 1
ATOM 954 C C . TRP A 1 125 ? 15.555 -10.791 -15.839 1.00 94.94 125 TRP A C 1
ATOM 956 O O . TRP A 1 125 ? 16.208 -10.078 -16.608 1.00 94.94 125 TRP A O 1
ATOM 966 N N . SER A 1 126 ? 14.775 -10.301 -14.884 1.00 97.06 126 SER A N 1
ATOM 967 C CA . SER A 1 126 ? 14.658 -8.889 -14.551 1.00 97.06 126 SER A CA 1
ATOM 968 C C . SER A 1 126 ? 14.969 -8.670 -13.075 1.00 97.06 126 SER A C 1
ATOM 970 O O . SER A 1 126 ? 14.728 -9.540 -12.237 1.00 97.06 126 SER A O 1
ATOM 972 N N . VAL A 1 127 ? 15.486 -7.494 -12.742 1.00 97.69 127 VAL A N 1
ATOM 973 C CA . VAL A 1 127 ? 15.649 -7.034 -11.359 1.00 97.69 127 VAL A CA 1
ATOM 974 C C . VAL A 1 127 ? 14.513 -6.079 -11.043 1.00 97.69 127 VAL A C 1
ATOM 976 O O . VAL A 1 127 ? 14.165 -5.238 -11.870 1.00 97.69 127 VAL A O 1
ATOM 979 N N . VAL A 1 128 ? 13.948 -6.202 -9.847 1.00 97.81 128 VAL A N 1
ATOM 980 C CA . VAL A 1 128 ? 12.944 -5.282 -9.314 1.00 97.81 128 VAL A CA 1
ATOM 981 C C . VAL A 1 128 ? 13.493 -4.587 -8.079 1.00 97.81 128 VAL A C 1
ATOM 983 O O . VAL A 1 128 ? 14.098 -5.223 -7.216 1.00 97.81 128 VAL A O 1
ATOM 986 N N . ALA A 1 129 ? 13.254 -3.287 -7.984 1.00 98.19 129 ALA A N 1
ATOM 987 C CA . ALA A 1 129 ? 13.481 -2.505 -6.784 1.00 98.19 129 ALA A CA 1
ATOM 988 C C . ALA A 1 129 ? 12.265 -1.617 -6.524 1.00 98.19 129 ALA A C 1
ATOM 990 O O . ALA A 1 129 ? 11.628 -1.132 -7.458 1.00 98.19 129 ALA A O 1
ATOM 991 N N . GLY A 1 130 ? 11.936 -1.395 -5.260 1.00 98.00 130 GLY A N 1
ATOM 992 C CA . GLY A 1 130 ? 10.841 -0.517 -4.884 1.00 98.00 130 GLY A CA 1
ATOM 993 C C . GLY A 1 130 ? 11.098 0.189 -3.568 1.00 98.00 130 GLY A C 1
ATOM 994 O O . GLY A 1 130 ? 11.888 -0.263 -2.734 1.00 98.00 130 GLY A O 1
ATOM 995 N N . LEU A 1 131 ? 10.424 1.322 -3.409 1.00 98.19 131 LEU A N 1
ATOM 996 C CA . LEU A 1 131 ? 10.401 2.103 -2.185 1.00 98.19 131 LEU A CA 1
ATOM 997 C C . LEU A 1 131 ? 8.974 2.545 -1.871 1.00 98.19 131 LEU A C 1
ATOM 999 O O . LEU A 1 131 ? 8.183 2.811 -2.773 1.00 98.19 131 LEU A O 1
ATOM 1003 N N . ALA A 1 132 ? 8.642 2.660 -0.591 1.00 97.88 132 ALA A N 1
ATOM 1004 C CA . ALA A 1 132 ? 7.373 3.232 -0.163 1.00 97.88 132 ALA A CA 1
ATOM 1005 C C . ALA A 1 132 ? 7.501 3.938 1.183 1.00 97.88 132 ALA A C 1
ATOM 1007 O O . ALA A 1 132 ? 8.308 3.546 2.022 1.00 97.88 132 ALA A O 1
ATOM 1008 N N . GLY A 1 133 ? 6.666 4.946 1.407 1.00 97.75 133 GLY A N 1
ATOM 1009 C CA . GLY A 1 133 ? 6.587 5.695 2.654 1.00 97.75 133 GLY A CA 1
ATOM 1010 C C . GLY A 1 133 ? 5.141 5.876 3.095 1.00 97.75 133 GLY A C 1
ATOM 1011 O O . GLY A 1 133 ? 4.265 6.194 2.286 1.00 97.75 133 GLY A O 1
ATOM 1012 N N . THR A 1 134 ? 4.880 5.664 4.382 1.00 97.94 134 THR A N 1
ATOM 1013 C CA . THR A 1 134 ? 3.602 6.044 5.000 1.00 97.94 134 THR A CA 1
ATOM 1014 C C . THR A 1 134 ? 3.583 7.564 5.203 1.00 97.94 134 THR A C 1
ATOM 1016 O O . THR A 1 134 ? 4.439 8.090 5.909 1.00 97.94 134 THR A O 1
ATOM 1019 N N . LEU A 1 135 ? 2.634 8.255 4.569 1.00 96.75 135 LEU A N 1
ATOM 1020 C CA . LEU A 1 135 ? 2.465 9.714 4.623 1.00 96.75 135 LEU A CA 1
ATOM 1021 C C . LEU A 1 135 ? 1.568 10.158 5.779 1.00 96.75 135 LEU A C 1
ATOM 1023 O O . LEU A 1 135 ? 1.793 11.211 6.362 1.00 96.75 135 LEU A O 1
ATOM 1027 N N . ASP A 1 136 ? 0.560 9.348 6.088 1.00 96.94 136 ASP A N 1
ATOM 1028 C CA . ASP A 1 136 ? -0.381 9.563 7.182 1.00 96.94 136 ASP A CA 1
ATOM 1029 C C . ASP A 1 136 ? -0.722 8.212 7.811 1.00 96.94 136 ASP A C 1
ATOM 1031 O O . ASP A 1 136 ? -0.780 7.197 7.106 1.00 96.94 136 ASP A O 1
ATOM 1035 N N . ALA A 1 137 ? -0.910 8.181 9.127 1.00 94.75 137 ALA A N 1
ATOM 1036 C CA . ALA A 1 137 ? -1.152 6.946 9.855 1.00 94.75 137 ALA A CA 1
ATOM 1037 C C . ALA A 1 137 ? -1.986 7.157 11.121 1.00 94.75 137 ALA A C 1
ATOM 1039 O O . ALA A 1 137 ? -1.729 8.051 11.926 1.00 94.75 137 ALA A O 1
ATOM 1040 N N . ARG A 1 138 ? -2.916 6.228 11.350 1.00 94.12 138 ARG A N 1
ATOM 1041 C CA . ARG A 1 138 ? -3.689 6.058 12.579 1.00 94.12 138 ARG A CA 1
ATOM 1042 C C . ARG A 1 138 ? -3.578 4.608 13.034 1.00 94.12 138 ARG A C 1
ATOM 1044 O O . ARG A 1 138 ? -3.992 3.705 12.314 1.00 94.12 138 ARG A O 1
ATOM 1051 N N . ASN A 1 139 ? -3.051 4.385 14.238 1.00 90.56 139 ASN A N 1
ATOM 1052 C CA . ASN A 1 139 ? -2.811 3.044 14.799 1.00 90.56 139 ASN A CA 1
ATOM 1053 C C . ASN A 1 139 ? -1.924 2.144 13.917 1.00 90.56 139 ASN A C 1
ATOM 1055 O O . ASN A 1 139 ? -2.009 0.920 13.984 1.00 90.56 139 ASN A O 1
ATOM 1059 N N . VAL A 1 140 ? -1.069 2.756 13.092 1.00 90.44 140 VAL A N 1
ATOM 1060 C CA . VAL A 1 140 ? -0.051 2.088 12.273 1.00 90.44 140 VAL A CA 1
ATOM 1061 C C . VAL A 1 140 ? 1.237 2.904 12.351 1.00 90.44 140 VAL A C 1
ATOM 1063 O O . VAL A 1 140 ? 1.196 4.116 12.553 1.00 90.44 140 VAL A O 1
ATOM 1066 N N . GLY A 1 141 ? 2.389 2.253 12.205 1.00 89.62 141 GLY A N 1
ATOM 1067 C CA . GLY A 1 141 ? 3.682 2.935 12.226 1.00 89.62 141 GLY A CA 1
ATOM 1068 C C . GLY A 1 141 ? 3.966 3.731 10.948 1.00 89.62 141 GLY A C 1
ATOM 1069 O O . GLY A 1 141 ? 3.709 3.263 9.831 1.00 89.62 141 GLY A O 1
ATOM 1070 N N . TYR A 1 142 ? 4.580 4.904 11.116 1.00 94.38 142 TYR A N 1
ATOM 1071 C CA . TYR A 1 142 ? 5.292 5.576 10.032 1.00 94.38 142 TYR A CA 1
ATOM 1072 C C . TYR A 1 142 ? 6.515 4.740 9.666 1.00 94.38 142 TYR A C 1
ATOM 1074 O O . TYR A 1 142 ? 7.364 4.464 10.512 1.00 94.38 142 TYR A O 1
ATOM 1082 N N . ALA A 1 143 ? 6.577 4.291 8.416 1.00 92.56 143 ALA A N 1
ATOM 1083 C CA . ALA A 1 143 ? 7.626 3.395 7.963 1.00 92.56 143 ALA A CA 1
ATOM 1084 C C . ALA A 1 143 ? 8.027 3.713 6.527 1.00 92.56 143 ALA A C 1
ATOM 1086 O O . ALA A 1 143 ? 7.168 3.917 5.664 1.00 92.56 143 ALA A O 1
ATOM 1087 N N . THR A 1 144 ? 9.336 3.670 6.292 1.00 95.94 144 THR A N 1
ATOM 1088 C CA . THR A 1 144 ? 9.923 3.576 4.958 1.00 95.94 144 THR A CA 1
ATOM 1089 C C . THR A 1 144 ? 10.169 2.108 4.656 1.00 95.94 144 THR A C 1
ATOM 1091 O O . THR A 1 144 ? 10.724 1.375 5.473 1.00 95.94 144 THR A O 1
ATOM 1094 N N . ARG A 1 145 ? 9.734 1.668 3.484 1.00 94.38 145 ARG A N 1
ATOM 1095 C CA . ARG A 1 145 ? 9.876 0.299 3.000 1.00 94.38 145 ARG A CA 1
ATOM 1096 C C . ARG A 1 145 ? 10.761 0.319 1.773 1.00 94.38 145 ARG A C 1
ATOM 1098 O O . ARG A 1 145 ? 10.619 1.204 0.936 1.00 94.38 145 ARG A O 1
ATOM 1105 N N . PHE A 1 146 ? 11.629 -0.671 1.670 1.00 96.94 146 PHE A N 1
ATOM 1106 C CA . PHE A 1 146 ? 12.398 -0.953 0.472 1.00 96.94 146 PHE A CA 1
ATOM 1107 C C . PHE A 1 146 ? 12.245 -2.435 0.146 1.00 96.94 146 PHE A C 1
ATOM 1109 O O . PHE A 1 146 ? 12.168 -3.273 1.046 1.00 96.94 146 PHE A O 1
ATOM 1116 N N . ASN A 1 147 ? 12.186 -2.758 -1.137 1.00 94.69 147 ASN A N 1
ATOM 1117 C CA . ASN A 1 147 ? 12.189 -4.129 -1.618 1.00 94.69 147 ASN A CA 1
ATOM 1118 C C . ASN A 1 147 ? 13.148 -4.247 -2.794 1.00 94.69 147 ASN A C 1
ATOM 1120 O O . ASN A 1 147 ? 13.263 -3.338 -3.611 1.00 94.69 147 ASN A O 1
ATOM 1124 N N . ILE A 1 148 ? 13.818 -5.388 -2.877 1.00 96.88 148 ILE A N 1
ATOM 1125 C CA . ILE A 1 148 ? 14.650 -5.770 -4.009 1.00 96.88 148 ILE A CA 1
ATOM 1126 C C . ILE A 1 148 ? 14.381 -7.236 -4.318 1.00 96.88 148 ILE A C 1
ATOM 1128 O O . ILE A 1 148 ? 14.120 -8.026 -3.409 1.00 96.88 148 ILE A O 1
ATOM 1132 N N . GLY A 1 149 ? 14.409 -7.602 -5.591 1.00 96.50 149 GLY A N 1
ATOM 1133 C CA . GLY A 1 149 ? 14.173 -8.975 -6.000 1.00 96.50 149 GLY A CA 1
ATOM 1134 C C . GLY A 1 149 ? 14.519 -9.231 -7.455 1.00 96.50 149 GLY A C 1
ATOM 1135 O O . GLY A 1 149 ? 14.950 -8.339 -8.188 1.00 96.50 149 GLY A O 1
ATOM 1136 N N . PHE A 1 150 ? 14.283 -10.471 -7.862 1.00 95.88 150 PHE A N 1
ATOM 1137 C CA . PHE A 1 150 ? 14.461 -10.942 -9.226 1.00 95.88 150 PHE A CA 1
ATOM 1138 C C . PHE A 1 150 ? 13.135 -11.487 -9.749 1.00 95.88 150 PHE A C 1
ATOM 1140 O O . PHE A 1 150 ? 12.365 -12.092 -9.003 1.00 95.88 150 PHE A O 1
ATOM 1147 N N . VAL A 1 151 ? 12.878 -11.279 -11.034 1.00 93.62 151 VAL A N 1
ATOM 1148 C CA . VAL A 1 151 ? 11.709 -11.789 -11.751 1.00 93.62 151 VAL A CA 1
ATOM 1149 C C . VAL A 1 151 ? 12.214 -12.656 -12.892 1.00 93.62 151 VAL A C 1
ATOM 1151 O O . VAL A 1 151 ? 13.094 -12.229 -13.635 1.00 93.62 151 VAL A O 1
ATOM 1154 N N . HIS A 1 152 ? 11.656 -13.856 -13.030 1.00 91.62 152 HIS A N 1
ATOM 1155 C CA . HIS A 1 152 ? 11.957 -14.755 -14.136 1.00 91.62 152 HIS A CA 1
ATOM 1156 C C . HIS A 1 152 ? 10.716 -14.947 -15.007 1.00 91.62 152 HIS A C 1
ATOM 1158 O O . HIS A 1 152 ? 9.649 -15.299 -14.497 1.00 91.62 152 HIS A O 1
ATOM 1164 N N . ARG A 1 153 ? 10.840 -14.714 -16.316 1.00 88.44 153 ARG A N 1
ATOM 1165 C CA . ARG A 1 153 ? 9.781 -15.021 -17.279 1.00 88.44 153 ARG A CA 1
ATOM 1166 C C . ARG A 1 153 ? 9.760 -16.529 -17.515 1.00 88.44 153 ARG A C 1
ATOM 1168 O O . ARG A 1 153 ? 10.719 -17.095 -18.023 1.00 88.44 153 ARG A O 1
ATOM 1175 N N . LEU A 1 154 ? 8.651 -17.172 -17.157 1.00 87.00 154 LEU A N 1
ATOM 1176 C CA . LEU A 1 154 ? 8.451 -18.584 -17.467 1.00 87.00 154 LEU A CA 1
ATOM 1177 C C . LEU A 1 154 ? 8.158 -18.768 -18.967 1.00 87.00 154 LEU A C 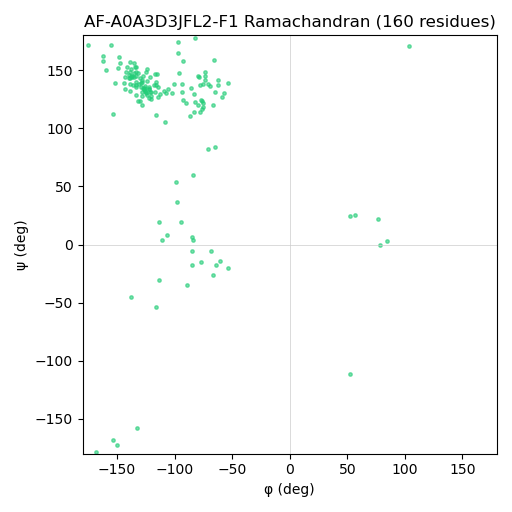1
ATOM 1179 O O . LEU A 1 154 ? 7.528 -17.892 -19.570 1.00 87.00 154 LEU A O 1
ATOM 1183 N N . PRO A 1 155 ? 8.560 -19.904 -19.566 1.00 82.88 155 PRO A N 1
ATOM 1184 C CA . PRO A 1 155 ? 8.187 -20.241 -20.935 1.00 82.88 155 PRO A CA 1
ATOM 1185 C C . PRO A 1 155 ? 6.666 -20.189 -21.104 1.00 82.88 155 PRO A C 1
ATOM 1187 O O . PRO A 1 155 ? 5.933 -20.659 -20.232 1.00 82.88 155 PRO A O 1
ATOM 1190 N N . SER A 1 156 ? 6.173 -19.650 -22.220 1.00 76.00 156 SER A N 1
ATOM 1191 C CA . SER A 1 156 ? 4.750 -19.737 -22.541 1.00 76.00 156 SER A CA 1
ATOM 1192 C C . SER A 1 156 ? 4.427 -21.150 -23.021 1.00 76.00 156 SER A C 1
ATOM 1194 O O . SER A 1 156 ? 4.995 -21.652 -23.989 1.00 76.00 156 SER A O 1
ATOM 1196 N N . TRP A 1 157 ? 3.508 -21.815 -22.327 1.00 72.25 157 TRP A N 1
ATOM 1197 C CA . TRP A 1 157 ? 2.956 -23.083 -22.787 1.00 72.25 157 TRP A CA 1
ATOM 1198 C C . TRP A 1 157 ? 1.793 -22.711 -23.701 1.00 72.25 157 TRP A C 1
ATOM 1200 O O . TRP A 1 157 ? 0.802 -22.133 -23.254 1.00 72.25 157 TRP A O 1
ATOM 1210 N N . SER A 1 158 ? 1.947 -22.956 -25.000 1.00 67.12 158 SER A N 1
ATOM 1211 C CA . SER A 1 158 ? 0.922 -22.715 -26.015 1.00 67.12 158 SER A CA 1
ATOM 1212 C C . SER A 1 158 ? -0.282 -23.631 -25.774 1.00 67.12 158 SER A C 1
ATOM 1214 O O . SER A 1 158 ? -0.375 -24.719 -26.332 1.00 67.12 158 SER A O 1
ATOM 1216 N N . GLY A 1 159 ? -1.192 -23.212 -24.893 1.00 55.97 159 GLY A N 1
ATOM 1217 C CA . GLY A 1 159 ? -2.346 -24.022 -24.504 1.00 55.97 159 GLY A CA 1
ATOM 1218 C C . GLY A 1 159 ? -3.654 -23.258 -24.399 1.00 55.97 159 GLY A C 1
ATOM 1219 O O . GLY A 1 159 ? -4.654 -23.737 -24.915 1.00 55.97 159 GLY A O 1
ATOM 1220 N N . VAL A 1 160 ? -3.681 -22.079 -23.777 1.00 46.88 160 VAL A N 1
ATOM 1221 C CA . VAL A 1 160 ? -4.911 -21.280 -23.666 1.00 46.88 160 VAL A CA 1
ATOM 1222 C C . VAL A 1 160 ? -4.529 -19.807 -23.538 1.00 46.88 160 VAL A C 1
ATOM 1224 O O . VAL A 1 160 ? -3.934 -19.403 -22.543 1.00 46.88 160 VAL A O 1
ATOM 1227 N N . GLN A 1 161 ? -4.854 -19.009 -24.555 1.00 40.88 161 GLN A N 1
ATOM 1228 C CA . GLN A 1 161 ? -5.030 -17.568 -24.384 1.00 40.88 161 GLN A CA 1
ATOM 1229 C C . GLN A 1 161 ? -6.462 -17.374 -23.874 1.00 40.88 161 GLN A C 1
ATOM 1231 O O . GLN A 1 161 ? -7.402 -17.746 -24.577 1.00 40.88 161 GLN A O 1
ATOM 1236 N N . LEU A 1 162 ? -6.610 -16.890 -22.638 1.00 35.75 162 LEU A N 1
ATOM 1237 C CA . LEU A 1 162 ? -7.867 -16.329 -22.133 1.00 35.75 162 LEU A CA 1
ATOM 1238 C C . LEU A 1 162 ? -7.875 -14.823 -22.386 1.00 35.75 162 LEU A C 1
ATOM 1240 O O . LEU A 1 162 ? -6.804 -14.208 -22.178 1.00 35.75 162 LEU A O 1
#

Secondary structure (DSSP, 8-state):
-EEE---S-----SSS-S-----EEEEEEEEEEE-TTSEEEEEEEEEEEE-EEEETTTEEEEPPPEEEEEEEEEEE-SSEEEEEEEEEEEESS-BPS-TTPPTT-B--EEEEEEEEEEEEEETTEEEEEEEEEEEEEESS---EEEEEEEEEPPPP-TT---

Foldseek 3Di:
DDWDADPDDDFCFDPPDPDQRWTKDKDKDKDWDADPQQKIKIKMKMKIATAWDQGPVRDIATQFIKIKIKIKIWGDDPFKIKMKMKIWIFTPAFDADDPPGTPPRHGWIFIKIKMKMWGDDDDQKIKIKMWMFTPGTTNDDTDIDIDIDMDGDDDDDPDDDD

Sequence (162 aa):
GVYSTPMSDYVPDLPVTIGHQVTAVEGRVLLHYVTTSGWSFTGQGGYLGRGTVTVDRGFDVDAPDQVEFWTKAAWGDSDWYGDVWLQHVVPQSGTNIGPGVPFPSNAQGFTRIGATVVRHVFADWSVVAGLAGTLDARNVGYATRFNIGFVHRLPSWSGVQL

pLDDT: mean 86.94, std 13.19, range [35.75, 98.5]

Radius of gyration: 19.47 Å; Cα contacts (8 Å, |Δi|>4): 377; chains: 1; bounding box: 35×34×55 Å

Mean predicted aligned error: 7.71 Å